Protein AF-A0A1F4VLL9-F1 (afdb_monomer_lite)

pLDDT: mean 87.55, std 12.84, range [48.16, 97.44]

Sequence (77 aa):
MAYSRMDDVVNSVLAMLTLAGPLTMAELYDELNPTKGSPHQATLDELYSATELMGKNGQTIFRRGRFELAPEKQNAS

Secondary structure (DSSP, 8-state):
-PPPHHHHHHHHHHHHHHHH-SB-HHHHHHHH-SSTT-TT---HHHHHHHHHHHHHTTSEEEETTEEEE-HHHHS--

Radius of gyration: 11.85 Å; chains: 1; bounding box: 37×24×34 Å

Foldseek 3Di:
DDDDLLNLQLVLLLVCCLPVNWAALVRSQCSQPVDPPRPRHDDSVSSVVSLVVCVVVQQWDQDPRTIGGRPVNNPPD

Organism: NCBI:txid1802626

Structure (mmCIF, N/CA/C/O backbone):
data_AF-A0A1F4VLL9-F1
#
_entry.id   AF-A0A1F4VLL9-F1
#
loop_
_atom_site.group_PDB
_atom_site.id
_atom_site.type_symbol
_atom_site.label_atom_id
_atom_site.label_alt_id
_atom_site.label_comp_id
_atom_site.label_asym_id
_atom_site.label_entity_id
_atom_site.label_seq_id
_atom_site.pdbx_PDB_ins_code
_atom_site.Cartn_x
_atom_site.Cartn_y
_atom_site.Cartn_z
_atom_site.occupancy
_atom_site.B_iso_or_equiv
_atom_site.auth_seq_id
_atom_site.auth_comp_id
_atom_site.auth_asym_id
_atom_site.auth_atom_id
_atom_site.pdbx_PDB_model_num
ATOM 1 N N . MET A 1 1 ? 25.167 3.437 1.153 1.00 48.50 1 MET A N 1
ATOM 2 C CA . MET A 1 1 ? 24.250 2.309 1.419 1.00 48.50 1 MET A CA 1
ATOM 3 C C . MET A 1 1 ? 23.306 2.233 0.236 1.00 48.50 1 MET A C 1
ATOM 5 O O . MET A 1 1 ? 22.688 3.246 -0.058 1.00 48.50 1 MET A O 1
ATOM 9 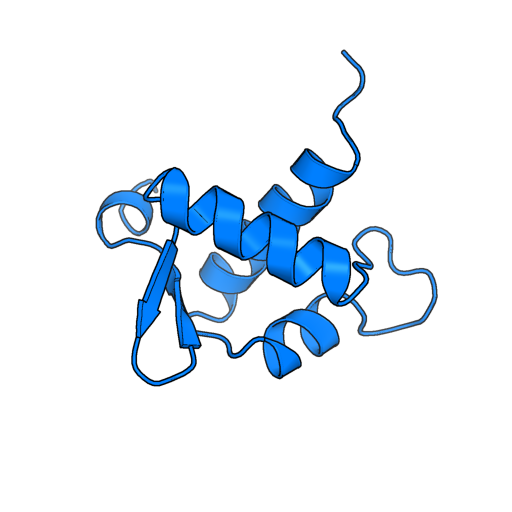N N . ALA A 1 2 ? 23.287 1.127 -0.508 1.00 52.34 2 ALA A N 1
ATOM 10 C CA . ALA A 1 2 ? 22.294 0.940 -1.563 1.00 52.34 2 ALA A CA 1
ATOM 11 C C . ALA A 1 2 ? 20.979 0.535 -0.885 1.00 52.34 2 ALA A C 1
ATOM 13 O O . ALA A 1 2 ? 20.971 -0.459 -0.161 1.00 52.34 2 ALA A O 1
ATOM 14 N N . TYR A 1 3 ? 19.921 1.329 -1.051 1.00 62.47 3 TYR A N 1
ATOM 15 C CA . TYR A 1 3 ? 18.575 0.920 -0.649 1.00 62.47 3 TYR A CA 1
ATOM 16 C C . TYR A 1 3 ? 18.162 -0.283 -1.496 1.00 62.47 3 TYR A C 1
ATOM 18 O O . TYR A 1 3 ? 18.492 -0.346 -2.685 1.00 62.47 3 TYR A O 1
ATOM 26 N N . SER A 1 4 ? 17.525 -1.281 -0.879 1.00 84.31 4 SER A N 1
ATOM 27 C CA . SER A 1 4 ? 17.035 -2.420 -1.645 1.00 84.31 4 SER A CA 1
ATOM 28 C C . SER A 1 4 ? 15.801 -1.995 -2.437 1.00 84.31 4 SER A C 1
ATOM 30 O O . SER A 1 4 ? 15.003 -1.180 -1.981 1.00 84.31 4 SER A O 1
ATOM 32 N N . ARG A 1 5 ? 15.607 -2.591 -3.615 1.00 88.12 5 ARG A N 1
ATOM 33 C CA . ARG A 1 5 ? 14.416 -2.363 -4.442 1.00 88.12 5 ARG A CA 1
ATOM 34 C C . ARG A 1 5 ? 13.105 -2.551 -3.659 1.00 88.12 5 ARG A C 1
ATOM 36 O O . ARG A 1 5 ? 12.140 -1.839 -3.904 1.00 88.12 5 ARG A O 1
ATOM 43 N N . MET A 1 6 ? 13.070 -3.492 -2.715 1.00 92.31 6 MET A N 1
ATOM 44 C CA . MET A 1 6 ? 11.891 -3.727 -1.879 1.00 92.31 6 MET A CA 1
ATOM 45 C C . MET A 1 6 ? 11.650 -2.585 -0.882 1.00 92.31 6 MET A C 1
ATOM 47 O O . MET A 1 6 ? 10.499 -2.222 -0.656 1.00 92.31 6 MET A O 1
ATOM 51 N N . ASP A 1 7 ? 12.707 -1.976 -0.334 1.00 91.25 7 ASP A N 1
ATOM 52 C CA . ASP A 1 7 ? 12.570 -0.810 0.550 1.00 91.25 7 ASP A CA 1
ATOM 53 C C . ASP A 1 7 ? 11.953 0.377 -0.198 1.00 91.25 7 ASP A C 1
ATOM 55 O O . ASP A 1 7 ? 11.094 1.068 0.348 1.00 91.25 7 ASP A O 1
ATOM 59 N N . ASP A 1 8 ? 12.334 0.584 -1.463 1.00 90.38 8 ASP A N 1
ATOM 60 C CA . ASP A 1 8 ? 11.739 1.627 -2.306 1.00 90.38 8 ASP A CA 1
ATOM 61 C C . ASP A 1 8 ? 10.234 1.397 -2.489 1.00 90.38 8 ASP A C 1
ATOM 63 O O . ASP A 1 8 ? 9.445 2.323 -2.306 1.00 90.38 8 ASP A O 1
ATOM 67 N N . VAL A 1 9 ? 9.819 0.157 -2.778 1.00 93.06 9 VAL A N 1
ATOM 68 C CA . VAL A 1 9 ? 8.398 -0.195 -2.931 1.00 93.06 9 VAL A CA 1
ATOM 69 C C . VAL A 1 9 ? 7.639 0.001 -1.617 1.00 93.06 9 VAL A C 1
ATOM 71 O O . VAL A 1 9 ? 6.572 0.611 -1.621 1.00 93.06 9 VAL A O 1
ATOM 74 N N . VAL A 1 10 ? 8.188 -0.448 -0.484 1.00 94.44 10 VAL A N 1
ATOM 75 C CA . VAL A 1 10 ? 7.587 -0.239 0.846 1.00 94.44 10 VAL A CA 1
ATOM 76 C C . VAL A 1 10 ? 7.400 1.251 1.136 1.00 94.44 10 VAL A C 1
ATOM 78 O O . VAL A 1 10 ? 6.325 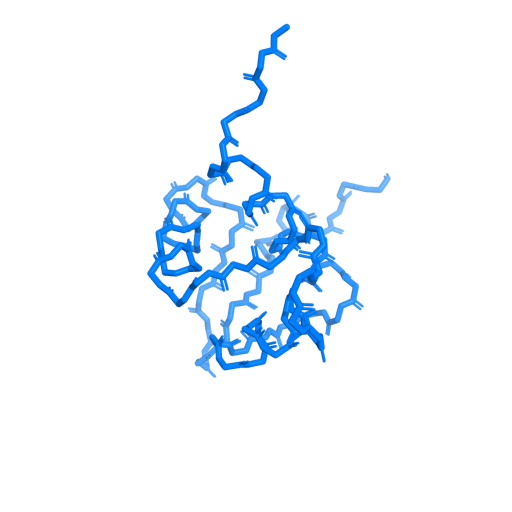1.662 1.573 1.00 94.44 10 VAL A O 1
ATOM 81 N N . ASN A 1 11 ? 8.414 2.072 0.855 1.00 92.69 11 ASN A N 1
ATOM 82 C CA . ASN A 1 11 ? 8.343 3.518 1.051 1.00 92.69 11 ASN A CA 1
ATOM 83 C C . ASN A 1 11 ? 7.290 4.166 0.144 1.00 92.69 11 ASN A C 1
ATOM 85 O O . ASN A 1 11 ? 6.549 5.041 0.593 1.00 92.69 11 ASN A O 1
ATOM 89 N N . SER A 1 12 ? 7.172 3.719 -1.108 1.00 93.25 12 SER A N 1
ATOM 90 C CA . SER A 1 12 ? 6.145 4.207 -2.028 1.00 93.25 12 SER A CA 1
ATOM 91 C C . SER A 1 12 ? 4.732 3.812 -1.586 1.00 93.25 12 SER A C 1
ATOM 93 O O . SER A 1 12 ? 3.849 4.667 -1.571 1.00 93.25 12 SER A O 1
ATOM 95 N N . VAL A 1 13 ? 4.512 2.567 -1.146 1.00 94.56 13 VAL A N 1
ATOM 96 C CA . VAL A 1 13 ? 3.217 2.126 -0.589 1.00 94.56 13 VAL A CA 1
ATOM 97 C C . VAL A 1 13 ? 2.865 2.934 0.660 1.00 94.56 13 VAL A C 1
ATOM 99 O O . VAL A 1 13 ? 1.737 3.407 0.791 1.00 94.56 13 VAL A O 1
ATOM 102 N N . LEU A 1 14 ? 3.827 3.146 1.563 1.00 93.62 14 LEU A N 1
ATOM 103 C CA . LEU A 1 14 ? 3.626 3.945 2.772 1.00 93.62 14 LEU A CA 1
ATOM 104 C C . LEU A 1 14 ? 3.202 5.380 2.430 1.00 93.62 14 LEU A C 1
ATOM 106 O O . LEU A 1 14 ? 2.244 5.894 3.011 1.00 93.62 14 LEU A O 1
ATOM 110 N N . ALA A 1 15 ? 3.885 6.010 1.471 1.00 91.88 15 ALA A N 1
ATOM 111 C CA . ALA A 1 15 ? 3.558 7.353 1.006 1.00 91.88 15 ALA A CA 1
ATOM 112 C C . ALA A 1 15 ? 2.141 7.420 0.413 1.00 91.88 15 ALA A C 1
ATOM 114 O O . ALA A 1 15 ? 1.376 8.312 0.776 1.00 91.88 15 ALA A O 1
ATOM 115 N N . MET A 1 16 ? 1.757 6.453 -0.428 1.00 93.44 16 MET A N 1
ATOM 116 C CA . MET A 1 16 ? 0.411 6.404 -1.013 1.00 93.44 16 MET A CA 1
ATOM 117 C C . MET A 1 16 ? -0.676 6.247 0.052 1.00 93.44 16 MET A C 1
ATOM 119 O O . MET A 1 16 ? -1.639 7.007 0.053 1.00 93.44 16 MET A O 1
ATOM 123 N N . LEU A 1 17 ? -0.502 5.333 1.011 1.00 94.12 17 LEU A N 1
ATOM 124 C CA . LEU A 1 17 ? -1.474 5.141 2.095 1.00 94.12 17 LEU A CA 1
ATOM 125 C C . LEU A 1 17 ? -1.567 6.349 3.039 1.00 94.12 17 LEU A C 1
ATOM 127 O O . LEU A 1 17 ? -2.614 6.579 3.641 1.00 94.12 17 LEU A O 1
ATOM 131 N N . THR A 1 18 ? -0.491 7.130 3.161 1.00 92.56 18 THR A N 1
ATOM 132 C CA . THR A 1 18 ? -0.486 8.389 3.924 1.00 92.56 18 THR A CA 1
ATOM 133 C C . THR A 1 18 ? -1.273 9.483 3.202 1.00 92.56 18 THR A C 1
ATOM 135 O O . THR A 1 18 ? -2.015 10.225 3.838 1.00 92.56 18 THR A O 1
ATOM 138 N N . LEU A 1 19 ? -1.120 9.586 1.878 1.00 91.31 19 LEU A N 1
ATOM 139 C CA . LEU A 1 19 ? -1.714 10.651 1.067 1.00 91.31 19 LEU A CA 1
ATOM 140 C C . LEU A 1 19 ? -3.174 10.374 0.686 1.00 91.31 19 LEU A C 1
ATOM 142 O O . LEU A 1 19 ? -4.019 11.258 0.801 1.00 91.31 19 LEU A O 1
ATOM 146 N N . ALA A 1 20 ? -3.465 9.158 0.224 1.00 91.38 20 ALA A N 1
ATOM 147 C CA . ALA A 1 20 ? -4.771 8.766 -0.306 1.00 91.38 20 ALA A CA 1
ATOM 148 C C . ALA A 1 20 ? -5.646 8.034 0.726 1.00 91.38 20 ALA A C 1
ATOM 150 O O . ALA A 1 20 ? -6.855 7.891 0.533 1.00 91.38 20 ALA A O 1
ATOM 151 N N . GLY A 1 21 ? -5.056 7.588 1.839 1.00 92.69 21 GLY A N 1
ATOM 152 C CA . GLY A 1 21 ? -5.744 6.808 2.860 1.00 92.69 21 GLY A CA 1
ATOM 153 C C . GLY A 1 21 ? -5.880 5.323 2.489 1.00 92.69 21 GLY A C 1
ATOM 154 O O . GLY A 1 21 ? -5.011 4.767 1.820 1.00 92.69 21 GLY A O 1
ATOM 155 N N . PRO A 1 22 ? -6.941 4.643 2.966 1.00 96.00 22 PRO A N 1
ATOM 156 C CA . PRO A 1 22 ? -7.185 3.225 2.701 1.00 96.00 22 PRO A CA 1
ATOM 157 C C . PRO A 1 22 ? -7.321 2.854 1.216 1.00 96.00 22 PRO A C 1
ATOM 159 O O . PRO A 1 22 ? -8.317 3.210 0.579 1.00 96.00 22 PRO A O 1
ATOM 162 N N . LEU A 1 23 ? -6.411 2.027 0.696 1.00 97.00 23 LEU A N 1
ATOM 163 C CA . LEU A 1 23 ? -6.407 1.585 -0.707 1.00 97.00 23 LEU A CA 1
ATOM 164 C C . LEU A 1 23 ? -6.510 0.062 -0.843 1.00 97.00 23 LEU A C 1
ATOM 166 O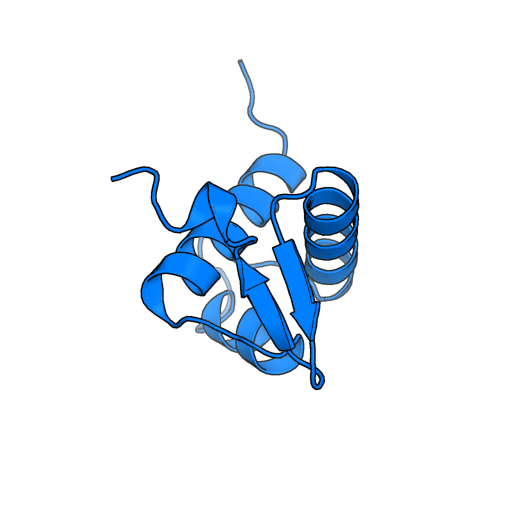 O . LEU A 1 23 ? -5.950 -0.701 -0.062 1.00 97.00 23 LEU A O 1
ATOM 170 N N . THR A 1 24 ? -7.220 -0.406 -1.860 1.00 97.44 24 THR A N 1
ATOM 171 C CA . THR A 1 24 ? -7.186 -1.798 -2.327 1.00 97.44 24 THR A CA 1
ATOM 172 C C . THR A 1 24 ? -5.863 -2.096 -3.042 1.00 97.44 24 THR A C 1
ATOM 174 O O . THR A 1 24 ? -5.132 -1.185 -3.423 1.00 97.44 24 THR A O 1
ATOM 177 N N . MET A 1 25 ? -5.559 -3.378 -3.280 1.00 96.50 25 MET A N 1
ATOM 178 C CA . MET A 1 25 ? -4.369 -3.760 -4.060 1.00 96.50 25 MET A CA 1
ATOM 179 C C . MET A 1 25 ? -4.391 -3.183 -5.486 1.00 96.50 25 MET A C 1
ATOM 181 O O . MET A 1 25 ? -3.359 -2.761 -5.995 1.00 96.50 25 MET A O 1
ATOM 185 N N . ALA A 1 26 ? -5.566 -3.150 -6.121 1.00 95.75 26 ALA A N 1
ATOM 186 C CA . ALA A 1 26 ? -5.720 -2.591 -7.461 1.00 95.75 26 ALA A CA 1
ATOM 187 C C . ALA A 1 26 ? -5.465 -1.078 -7.467 1.00 95.75 26 ALA A C 1
ATOM 189 O O . ALA A 1 26 ? -4.679 -0.600 -8.275 1.00 95.75 26 ALA A O 1
ATOM 190 N N . GLU A 1 27 ? -6.046 -0.349 -6.509 1.00 96.00 27 GLU A N 1
ATOM 191 C CA . GLU A 1 27 ? -5.808 1.092 -6.367 1.00 96.00 27 GLU A CA 1
ATOM 192 C C . GLU A 1 27 ? -4.320 1.379 -6.075 1.00 96.00 27 GLU A C 1
ATOM 194 O O . GLU A 1 27 ? -3.741 2.257 -6.698 1.00 96.00 27 GLU A O 1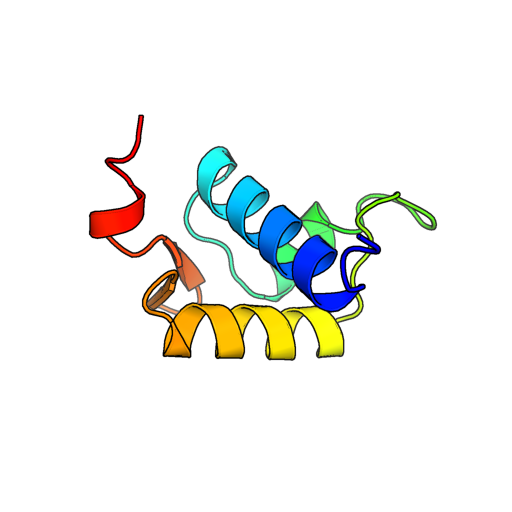
ATOM 199 N N . LEU A 1 28 ? -3.653 0.597 -5.211 1.00 94.94 28 LEU A N 1
ATOM 200 C CA . LEU A 1 28 ? -2.202 0.724 -4.983 1.00 94.94 28 LEU A CA 1
ATOM 201 C C . LEU A 1 28 ? -1.384 0.519 -6.262 1.00 94.94 28 LEU A C 1
ATOM 203 O O . LEU A 1 28 ? -0.412 1.237 -6.494 1.00 94.94 28 LEU A O 1
ATOM 207 N N . TYR A 1 29 ? -1.753 -0.469 -7.077 1.00 94.25 29 TYR A N 1
ATOM 208 C CA . TYR A 1 29 ? -1.082 -0.718 -8.345 1.00 94.25 29 TYR A CA 1
ATOM 209 C C . TYR A 1 29 ? -1.258 0.454 -9.309 1.00 94.25 29 TYR A C 1
ATOM 211 O O . TYR A 1 29 ? -0.266 0.901 -9.884 1.00 94.25 29 TYR A O 1
ATOM 219 N N . ASP A 1 30 ? -2.476 0.974 -9.445 1.00 92.81 30 ASP A N 1
ATOM 220 C CA . ASP A 1 30 ? -2.775 2.093 -10.338 1.00 92.81 30 ASP A CA 1
ATOM 221 C C . ASP A 1 30 ? -2.053 3.380 -9.897 1.00 92.81 30 ASP A C 1
ATOM 223 O O . ASP A 1 30 ? -1.419 4.040 -10.723 1.00 92.81 30 ASP A O 1
ATOM 227 N N . GLU A 1 31 ? -2.053 3.691 -8.595 1.00 91.75 31 GLU A N 1
ATOM 228 C CA . GLU A 1 31 ? -1.380 4.872 -8.025 1.00 91.75 31 GLU A CA 1
ATOM 229 C C . GLU A 1 31 ? 0.148 4.828 -8.194 1.00 91.75 31 GLU A C 1
ATOM 231 O O . GLU A 1 31 ? 0.792 5.850 -8.438 1.00 91.75 31 GLU A O 1
ATOM 236 N N . LEU A 1 32 ? 0.753 3.639 -8.099 1.00 90.25 32 LEU A N 1
ATOM 237 C CA . LEU A 1 32 ? 2.205 3.464 -8.239 1.00 90.25 32 LEU A CA 1
ATOM 238 C C . LEU A 1 32 ? 2.655 3.270 -9.690 1.00 90.25 32 LEU A C 1
ATOM 240 O O . LEU A 1 32 ? 3.834 3.443 -10.011 1.00 90.25 32 LEU A O 1
ATOM 244 N N . ASN A 1 33 ? 1.726 2.958 -10.592 1.00 90.88 33 ASN A N 1
ATOM 245 C CA . ASN A 1 33 ? 1.997 2.742 -12.008 1.00 90.8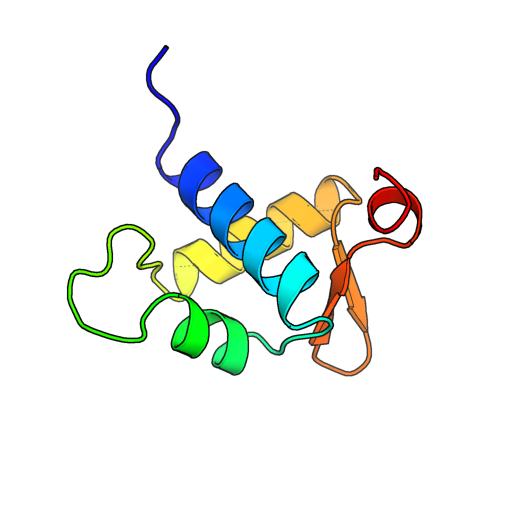8 33 ASN A CA 1
ATOM 246 C C . ASN A 1 33 ? 1.147 3.649 -12.919 1.00 90.88 33 ASN A C 1
ATOM 248 O O . ASN A 1 33 ? 0.612 3.155 -13.915 1.00 90.88 33 ASN A O 1
ATOM 252 N N . PRO A 1 34 ? 1.074 4.976 -12.676 1.00 82.44 34 PRO A N 1
ATOM 253 C CA . PRO A 1 34 ? 0.196 5.859 -13.446 1.00 82.44 34 PRO A CA 1
ATOM 254 C C . PRO A 1 34 ? 0.623 5.936 -14.916 1.00 82.44 34 PRO A C 1
ATOM 256 O O . PRO A 1 34 ? -0.187 6.143 -15.816 1.00 82.44 34 PRO A O 1
ATOM 259 N N . THR A 1 35 ? 1.922 5.755 -15.171 1.00 81.31 35 THR A N 1
ATOM 260 C CA . THR A 1 35 ? 2.497 5.632 -16.510 1.00 81.31 35 THR A CA 1
ATOM 261 C C . THR A 1 35 ? 3.649 4.629 -16.514 1.00 81.31 35 THR A C 1
ATOM 263 O O . THR A 1 35 ? 4.323 4.413 -15.499 1.00 81.31 35 THR A O 1
ATOM 266 N N . LYS A 1 36 ? 3.898 4.017 -17.678 1.00 72.25 36 LYS A N 1
ATOM 267 C CA . LYS A 1 36 ? 5.004 3.073 -17.874 1.00 72.25 36 LYS A CA 1
ATOM 268 C C . LYS A 1 36 ? 6.349 3.773 -17.650 1.00 72.25 36 LYS A C 1
ATOM 270 O O . LYS A 1 36 ? 6.621 4.784 -18.287 1.00 72.25 36 LYS A O 1
ATOM 275 N N . GLY A 1 37 ? 7.198 3.200 -16.798 1.00 66.75 37 GLY A N 1
ATOM 276 C CA . GLY A 1 37 ? 8.510 3.752 -16.452 1.00 66.75 37 GLY A CA 1
ATOM 277 C C . GLY A 1 37 ? 8.502 4.770 -15.308 1.00 66.75 37 GLY A C 1
ATOM 278 O O . GLY A 1 37 ? 9.516 5.432 -15.102 1.00 66.75 37 GLY A O 1
ATOM 279 N N . SER A 1 38 ? 7.396 4.909 -14.564 1.00 72.94 38 SER A N 1
ATOM 280 C CA . SER A 1 38 ? 7.382 5.726 -13.342 1.00 72.94 38 SER A CA 1
ATOM 281 C C . SER A 1 38 ? 8.494 5.272 -12.375 1.00 72.94 38 SER A C 1
ATOM 283 O O . SER A 1 38 ? 8.694 4.068 -12.197 1.00 72.94 38 SER A O 1
ATOM 285 N N . PRO A 1 39 ? 9.212 6.202 -11.721 1.00 68.50 39 PRO A N 1
ATOM 286 C CA . PRO A 1 39 ? 10.360 5.879 -10.862 1.00 68.50 39 PRO A CA 1
ATOM 287 C C . PRO A 1 39 ? 9.995 4.995 -9.659 1.00 68.50 39 PRO A C 1
ATOM 289 O O . PRO A 1 39 ? 10.859 4.345 -9.079 1.00 68.50 39 PRO A O 1
ATOM 292 N N . HIS A 1 40 ? 8.705 4.939 -9.327 1.00 73.94 40 HIS A N 1
ATOM 293 C CA . HIS A 1 40 ? 8.132 4.149 -8.242 1.00 73.94 40 HIS A CA 1
ATOM 294 C C . HIS A 1 40 ? 7.184 3.052 -8.742 1.00 73.94 40 HIS A C 1
ATOM 296 O O . HIS A 1 40 ? 6.377 2.554 -7.961 1.00 73.94 40 HIS A O 1
ATOM 302 N N . GLN A 1 41 ? 7.280 2.661 -10.024 1.00 86.50 41 GLN A N 1
ATOM 303 C CA . GLN A 1 41 ? 6.534 1.504 -10.521 1.00 86.50 41 GLN A CA 1
ATOM 304 C C . GLN A 1 41 ? 6.824 0.298 -9.650 1.00 86.50 41 GLN A C 1
ATOM 306 O O . GLN A 1 41 ? 7.971 0.087 -9.261 1.00 86.50 41 GLN A O 1
ATOM 311 N N . ALA A 1 42 ? 5.798 -0.500 -9.398 1.00 90.94 42 ALA A N 1
ATOM 312 C CA . ALA A 1 42 ? 5.884 -1.751 -8.671 1.00 90.94 42 ALA A CA 1
ATOM 313 C C . ALA A 1 42 ? 4.996 -2.780 -9.366 1.00 90.94 42 ALA A C 1
ATOM 315 O O . ALA A 1 42 ? 3.854 -2.498 -9.734 1.00 90.94 42 ALA A O 1
ATOM 316 N N . THR A 1 43 ? 5.532 -3.977 -9.563 1.00 92.56 43 THR A N 1
ATOM 317 C CA . THR A 1 43 ? 4.753 -5.125 -10.030 1.00 92.56 43 THR A CA 1
ATOM 318 C C . THR A 1 43 ? 3.752 -5.558 -8.958 1.00 92.56 43 THR A C 1
ATOM 320 O O . THR A 1 43 ? 3.939 -5.280 -7.774 1.00 92.56 43 THR A O 1
ATOM 323 N N . LEU A 1 44 ? 2.697 -6.280 -9.349 1.00 93.19 44 LEU A N 1
ATOM 324 C CA . LEU A 1 44 ? 1.737 -6.822 -8.381 1.00 93.19 44 LEU A CA 1
ATOM 325 C C . LEU A 1 44 ? 2.422 -7.707 -7.327 1.00 93.19 44 LEU A C 1
ATOM 327 O O . LEU A 1 44 ? 2.115 -7.578 -6.146 1.00 93.19 44 LEU A O 1
ATOM 331 N N . ASP A 1 45 ? 3.392 -8.534 -7.722 1.00 95.19 45 ASP A N 1
ATOM 332 C CA . ASP A 1 45 ? 4.134 -9.402 -6.797 1.00 95.19 45 ASP A CA 1
ATOM 333 C C . ASP A 1 45 ? 4.960 -8.600 -5.779 1.00 95.19 45 ASP A C 1
ATOM 335 O O . ASP A 1 45 ? 5.004 -8.945 -4.593 1.00 95.19 45 ASP A O 1
ATOM 339 N N . GLU A 1 46 ? 5.580 -7.497 -6.213 1.00 95.12 46 GLU A N 1
ATOM 340 C CA . GLU A 1 46 ? 6.283 -6.572 -5.318 1.00 95.12 46 GLU A CA 1
ATOM 341 C C . GLU A 1 46 ? 5.312 -5.906 -4.337 1.00 95.12 46 GLU A C 1
ATOM 343 O O . GLU A 1 46 ? 5.630 -5.796 -3.156 1.00 95.12 46 GLU A O 1
ATOM 348 N N . LEU A 1 47 ? 4.112 -5.519 -4.783 1.00 95.56 47 LEU A N 1
ATOM 349 C CA . LEU A 1 47 ? 3.097 -4.922 -3.910 1.00 95.56 47 LEU A CA 1
ATOM 350 C C . LEU A 1 47 ? 2.540 -5.917 -2.891 1.00 95.56 47 LEU A C 1
ATOM 352 O O . LEU A 1 47 ? 2.379 -5.564 -1.721 1.00 95.56 47 LEU A O 1
ATOM 356 N N . TYR A 1 48 ? 2.288 -7.167 -3.290 1.00 95.31 48 TYR A N 1
ATOM 357 C CA . TYR A 1 48 ? 1.911 -8.229 -2.353 1.00 95.31 48 TYR A CA 1
ATOM 358 C C . TYR A 1 48 ? 3.008 -8.462 -1.314 1.00 95.31 48 TYR A C 1
ATOM 360 O O . TYR A 1 48 ? 2.724 -8.476 -0.118 1.00 95.31 48 TYR A O 1
ATOM 368 N N . SER A 1 49 ? 4.262 -8.564 -1.754 1.00 95.81 49 SER A N 1
ATOM 369 C CA . SER A 1 49 ? 5.406 -8.768 -0.858 1.00 95.81 49 SER A CA 1
ATOM 370 C C . SER A 1 49 ? 5.597 -7.589 0.105 1.00 95.81 49 SER A C 1
ATOM 372 O O . SER A 1 49 ? 5.809 -7.788 1.302 1.00 95.81 49 SER A O 1
ATOM 374 N N . ALA A 1 50 ? 5.478 -6.356 -0.396 1.00 95.56 50 ALA A N 1
ATOM 375 C CA . ALA A 1 50 ? 5.620 -5.142 0.399 1.00 95.56 50 ALA A CA 1
ATOM 376 C C . ALA A 1 50 ? 4.499 -5.015 1.435 1.00 95.56 50 ALA A C 1
ATOM 378 O O . ALA A 1 50 ? 4.775 -4.827 2.617 1.00 95.56 50 ALA A O 1
ATOM 379 N N . THR A 1 51 ? 3.238 -5.173 1.027 1.00 95.62 51 THR A N 1
ATOM 380 C CA . THR A 1 51 ? 2.094 -5.089 1.950 1.00 95.62 51 THR A CA 1
ATOM 381 C C . THR A 1 51 ? 2.083 -6.225 2.978 1.00 95.62 51 THR A C 1
ATOM 383 O O . THR A 1 51 ? 1.716 -5.996 4.132 1.00 95.62 51 THR A O 1
ATOM 386 N N . GLU A 1 52 ? 2.553 -7.426 2.620 1.00 96.00 52 GLU A N 1
ATOM 387 C CA . GLU A 1 52 ? 2.748 -8.523 3.574 1.00 96.00 52 GLU A CA 1
ATOM 388 C C . GLU A 1 52 ? 3.829 -8.181 4.612 1.00 96.00 52 GLU A C 1
ATOM 390 O O . GLU A 1 52 ? 3.615 -8.351 5.816 1.00 96.00 52 GLU A O 1
ATOM 395 N N . LEU A 1 53 ? 4.981 -7.669 4.166 1.00 95.75 53 LEU A N 1
ATOM 396 C CA . LEU A 1 53 ? 6.070 -7.245 5.047 1.00 95.75 53 LEU A CA 1
ATOM 397 C C . LEU A 1 53 ? 5.627 -6.109 5.980 1.00 95.75 53 LEU A C 1
ATOM 399 O O . LEU A 1 53 ? 5.852 -6.174 7.188 1.00 95.75 53 LEU A O 1
ATOM 403 N N . MET A 1 54 ? 4.942 -5.101 5.439 1.00 95.50 54 MET A N 1
ATOM 404 C CA . MET A 1 54 ? 4.392 -3.980 6.205 1.00 95.50 54 MET A CA 1
ATOM 405 C C . MET A 1 54 ? 3.367 -4.454 7.239 1.00 95.50 54 MET A C 1
ATOM 407 O O . MET A 1 54 ? 3.373 -3.965 8.369 1.00 95.50 54 MET A O 1
ATOM 411 N N . GLY A 1 55 ? 2.534 -5.441 6.898 1.00 94.88 55 GLY A N 1
ATOM 412 C CA . GLY A 1 55 ? 1.612 -6.080 7.836 1.00 94.88 55 GLY A CA 1
ATOM 413 C C . GLY A 1 55 ? 2.337 -6.799 8.976 1.00 94.88 55 GLY A C 1
ATOM 414 O O . GLY A 1 55 ? 2.017 -6.578 10.143 1.00 94.88 55 GLY A O 1
ATOM 415 N N . LYS A 1 56 ? 3.365 -7.599 8.661 1.00 95.06 56 LYS A N 1
ATOM 416 C CA . LYS A 1 56 ? 4.206 -8.287 9.664 1.00 95.06 56 LYS A CA 1
ATOM 417 C C . LYS A 1 56 ? 4.923 -7.307 10.595 1.00 95.06 56 LYS A C 1
ATOM 419 O O . LYS A 1 56 ? 5.067 -7.589 11.780 1.00 95.06 56 LYS A O 1
ATOM 424 N N . ASN A 1 57 ? 5.318 -6.147 10.074 1.00 93.62 57 ASN A N 1
ATOM 425 C CA . ASN A 1 57 ? 5.979 -5.084 10.830 1.00 93.62 57 ASN A CA 1
ATOM 426 C C . ASN A 1 57 ? 5.003 -4.158 11.578 1.00 93.62 57 ASN A C 1
ATOM 428 O O . ASN A 1 57 ? 5.437 -3.177 12.182 1.00 93.62 57 ASN A O 1
ATOM 432 N N . GLY A 1 58 ? 3.691 -4.413 11.509 1.00 93.31 58 GLY A N 1
ATOM 433 C CA . GLY A 1 58 ? 2.673 -3.570 12.139 1.00 93.31 58 GLY A CA 1
ATOM 434 C C . GLY A 1 58 ? 2.571 -2.163 11.539 1.00 93.31 58 GLY A C 1
ATOM 435 O O . GLY A 1 58 ? 2.075 -1.251 12.192 1.00 93.31 58 GLY A O 1
ATOM 436 N N . GLN A 1 59 ? 3.058 -1.951 10.313 1.00 94.62 59 GLN A N 1
ATOM 437 C CA . GLN A 1 59 ? 2.959 -0.668 9.610 1.00 94.62 59 GLN A CA 1
ATOM 438 C C . GLN A 1 59 ? 1.593 -0.488 8.946 1.00 94.62 59 GLN A C 1
ATOM 440 O O . GLN A 1 59 ? 1.098 0.635 8.853 1.00 94.62 59 GLN A O 1
ATOM 445 N N . THR A 1 60 ? 0.979 -1.586 8.506 1.00 95.50 60 THR A N 1
ATOM 446 C CA . THR A 1 60 ? -0.330 -1.587 7.849 1.00 95.50 60 THR A CA 1
ATOM 447 C C . THR A 1 60 ? -1.263 -2.621 8.447 1.00 95.50 60 THR A C 1
ATOM 449 O O . THR A 1 60 ? -0.833 -3.671 8.920 1.00 95.50 60 THR A O 1
ATOM 452 N N . ILE A 1 61 ? -2.559 -2.355 8.343 1.00 95.38 61 ILE A N 1
ATOM 453 C CA . ILE A 1 61 ? -3.634 -3.302 8.625 1.00 95.38 61 ILE A CA 1
ATOM 454 C C . ILE A 1 61 ? -4.435 -3.546 7.345 1.00 95.38 61 ILE A C 1
ATOM 456 O O . ILE A 1 61 ? -4.613 -2.636 6.540 1.00 95.38 61 ILE A O 1
ATOM 460 N N . PHE A 1 62 ? -4.932 -4.767 7.151 1.00 94.81 62 PHE A N 1
ATOM 461 C CA . PHE A 1 62 ? -5.858 -5.073 6.061 1.00 94.81 62 PHE A CA 1
ATOM 462 C C . PHE A 1 62 ? -7.276 -5.193 6.615 1.00 94.81 62 PHE A C 1
ATOM 464 O O . PHE A 1 62 ? -7.578 -6.097 7.398 1.00 94.81 62 PHE A O 1
ATOM 471 N N . ARG A 1 63 ? -8.158 -4.270 6.231 1.00 93.69 63 ARG A N 1
ATOM 472 C CA . ARG A 1 63 ? -9.529 -4.185 6.738 1.00 93.69 63 ARG A CA 1
ATOM 473 C C . ARG A 1 63 ? -10.486 -3.884 5.596 1.00 93.69 63 ARG A C 1
ATOM 475 O O . ARG A 1 63 ? -10.241 -3.013 4.775 1.00 93.69 63 ARG A O 1
ATOM 482 N N . ARG A 1 64 ? -11.610 -4.610 5.543 1.00 93.62 64 ARG A N 1
ATOM 483 C CA . ARG A 1 64 ? -12.679 -4.386 4.543 1.00 93.62 64 ARG A CA 1
ATOM 484 C C . ARG A 1 64 ? -12.161 -4.365 3.089 1.00 93.62 64 ARG A C 1
ATOM 486 O O . ARG A 1 64 ? -12.655 -3.600 2.270 1.00 93.62 64 ARG A O 1
ATOM 493 N N . GLY A 1 65 ? -11.171 -5.205 2.775 1.00 94.75 65 GLY A N 1
ATOM 494 C CA . GLY A 1 65 ? -10.586 -5.290 1.431 1.00 94.75 65 GLY A CA 1
ATOM 495 C C . GLY A 1 65 ? -9.541 -4.216 1.104 1.00 94.75 65 GLY A C 1
ATOM 496 O O . GLY A 1 65 ? -9.091 -4.157 -0.038 1.00 94.75 65 GLY A O 1
ATOM 497 N N . ARG A 1 66 ? -9.165 -3.369 2.069 1.00 97.38 66 ARG A N 1
ATOM 498 C CA . ARG A 1 66 ? -8.246 -2.240 1.893 1.00 97.38 66 ARG A CA 1
ATOM 499 C C . ARG A 1 66 ? -7.068 -2.340 2.860 1.00 97.38 66 ARG A C 1
ATOM 501 O O . ARG A 1 66 ? -7.225 -2.793 3.993 1.00 97.38 66 ARG A O 1
ATOM 508 N N . PHE A 1 67 ? -5.898 -1.921 2.403 1.00 96.81 67 PHE A N 1
ATOM 509 C CA . PHE A 1 67 ? -4.722 -1.669 3.222 1.00 96.81 67 PHE A CA 1
ATOM 510 C C . PHE A 1 67 ? -4.835 -0.270 3.812 1.00 96.81 67 PHE A C 1
ATOM 512 O O . PHE A 1 67 ? -5.104 0.691 3.098 1.00 96.81 67 PHE A O 1
ATOM 519 N N . GLU A 1 68 ? -4.637 -0.161 5.117 1.00 95.69 68 GLU A N 1
ATOM 520 C CA . GLU A 1 68 ? -4.679 1.091 5.868 1.00 95.69 68 GLU A CA 1
ATOM 521 C C . GLU A 1 68 ? -3.393 1.199 6.689 1.00 95.69 68 GLU A C 1
ATOM 523 O O . GLU A 1 68 ? -2.838 0.179 7.106 1.00 95.69 68 GLU A O 1
ATOM 528 N N . LEU A 1 69 ? -2.916 2.416 6.960 1.00 94.31 69 LEU A N 1
ATOM 529 C CA . LEU A 1 69 ? -1.847 2.604 7.942 1.00 94.31 69 LEU A CA 1
ATOM 530 C C . LEU A 1 69 ? -2.320 2.131 9.315 1.00 94.31 69 LEU A C 1
ATOM 532 O O . LEU A 1 69 ? -3.444 2.423 9.729 1.00 94.31 69 LEU A O 1
ATOM 536 N N . ALA A 1 70 ? -1.452 1.429 10.040 1.00 91.62 70 ALA A N 1
ATOM 537 C CA . ALA A 1 70 ? -1.730 1.110 11.429 1.00 91.62 70 ALA A CA 1
ATOM 538 C C . ALA A 1 70 ? -1.922 2.415 12.233 1.00 91.62 70 ALA A C 1
ATOM 540 O O . ALA A 1 70 ? -1.207 3.388 11.976 1.00 91.62 70 ALA A O 1
ATOM 541 N N . PRO A 1 71 ? -2.834 2.457 13.223 1.00 79.00 71 PRO A N 1
ATOM 542 C CA . PRO A 1 71 ? -3.158 3.683 13.964 1.00 79.00 71 PRO A CA 1
ATOM 543 C C . PRO A 1 71 ? -1.934 4.386 14.573 1.00 79.00 71 PRO A C 1
ATOM 545 O O . PRO A 1 71 ? -1.851 5.610 14.590 1.00 79.00 71 PRO A O 1
ATOM 548 N N . GLU A 1 72 ? -0.937 3.618 15.014 1.00 74.38 72 GLU A N 1
ATOM 549 C CA . GLU A 1 72 ? 0.317 4.136 15.577 1.00 74.38 72 GLU A CA 1
ATOM 550 C C . GLU A 1 72 ? 1.192 4.866 14.545 1.00 74.38 72 GLU A C 1
ATOM 552 O O . GLU A 1 72 ? 2.001 5.718 14.904 1.00 74.38 72 GLU A O 1
ATOM 557 N N . LYS A 1 73 ? 1.029 4.555 13.254 1.00 65.50 73 LYS A N 1
ATOM 558 C CA . LYS A 1 73 ? 1.742 5.197 12.141 1.00 65.50 73 LYS A CA 1
ATOM 559 C C . LYS A 1 73 ? 1.014 6.422 11.589 1.00 65.50 73 LYS A C 1
ATOM 561 O O . LYS A 1 73 ? 1.620 7.172 10.837 1.00 65.50 73 LYS A O 1
ATOM 566 N N . GLN A 1 74 ? -0.238 6.657 11.985 1.00 59.94 74 GLN A N 1
ATOM 567 C CA . GLN A 1 74 ? -1.017 7.828 11.562 1.00 59.94 74 GLN A CA 1
ATOM 568 C C . GLN A 1 74 ? -0.669 9.103 12.356 1.00 59.94 74 GLN A C 1
ATOM 570 O O . GLN A 1 74 ? -0.904 10.199 11.864 1.00 59.94 74 GLN A O 1
ATOM 575 N N . ASN A 1 75 ? -0.075 8.972 13.551 1.00 56.44 75 ASN A N 1
ATOM 576 C CA . ASN A 1 75 ? 0.243 10.092 14.455 1.00 56.44 75 ASN A CA 1
ATOM 577 C C . ASN A 1 75 ? 1.723 10.524 14.455 1.00 56.44 75 ASN A C 1
ATOM 579 O O . ASN A 1 75 ? 2.111 11.358 15.269 1.00 56.44 75 ASN A O 1
ATOM 583 N N . ALA A 1 76 ? 2.564 9.967 13.581 1.00 53.66 76 ALA A N 1
ATOM 584 C CA . ALA A 1 76 ? 3.953 10.402 13.435 1.00 53.66 76 ALA A CA 1
ATOM 585 C C . ALA A 1 76 ? 4.023 11.613 12.482 1.00 53.66 76 ALA A C 1
ATOM 587 O O . ALA A 1 76 ? 4.433 11.472 11.333 1.00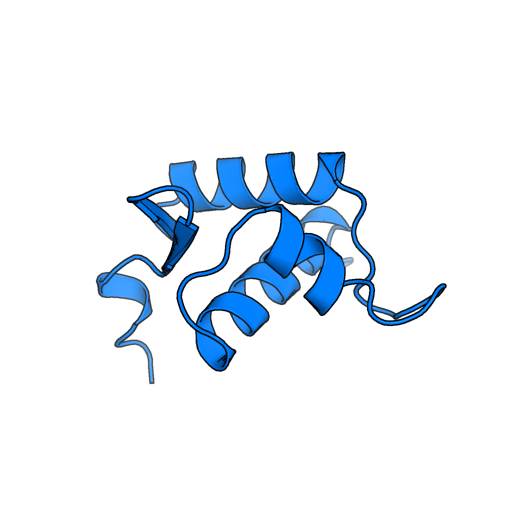 53.66 76 ALA A O 1
ATOM 588 N N . SER A 1 77 ? 3.545 12.777 12.936 1.00 48.16 77 SER A N 1
ATOM 589 C CA . SER A 1 77 ? 3.737 14.088 12.285 1.00 48.16 77 SER A CA 1
ATOM 590 C C . SER A 1 77 ? 4.650 14.971 13.123 1.00 48.16 77 SER A C 1
ATOM 592 O O . SER A 1 77 ? 4.503 14.937 14.365 1.00 48.16 77 SER A O 1
#